Protein AF-A0A3N5CUY3-F1 (afdb_monomer_lite)

pLDDT: mean 84.72, std 18.93, range [44.31, 98.5]

Structure (mmCIF, N/CA/C/O backbone):
data_AF-A0A3N5CUY3-F1
#
_entry.id   AF-A0A3N5CUY3-F1
#
loop_
_atom_site.group_PDB
_atom_site.id
_atom_site.type_symbol
_atom_site.label_atom_id
_atom_site.label_alt_id
_atom_site.label_comp_id
_atom_site.label_asym_id
_atom_site.label_entity_id
_atom_site.label_seq_id
_atom_site.pdbx_PDB_ins_code
_atom_site.Cartn_x
_atom_site.Cartn_y
_atom_site.Cartn_z
_atom_site.occupancy
_atom_site.B_iso_or_equiv
_atom_site.auth_seq_id
_atom_site.auth_comp_id
_atom_site.auth_asym_id
_atom_site.auth_atom_id
_atom_site.pdbx_PDB_model_num
ATOM 1 N N . CYS A 1 1 ? -1.418 2.065 1.047 1.00 97.88 1 CYS A N 1
ATOM 2 C CA . CYS A 1 1 ? -2.341 1.852 -0.083 1.00 97.88 1 CYS A CA 1
ATOM 3 C C . CYS A 1 1 ? -1.653 2.460 -1.275 1.00 97.88 1 CYS A C 1
ATOM 5 O O . CYS A 1 1 ? -1.310 3.631 -1.171 1.00 97.88 1 CYS A O 1
ATOM 7 N N . HIS A 1 2 ? -1.447 1.727 -2.365 1.00 97.75 2 HIS A N 1
ATOM 8 C CA . HIS A 1 2 ? -0.751 2.338 -3.500 1.00 97.75 2 HIS A CA 1
ATOM 9 C C . HIS A 1 2 ? -1.581 3.452 -4.168 1.00 97.75 2 HIS A C 1
ATOM 11 O O . HIS A 1 2 ? -1.020 4.321 -4.820 1.00 97.75 2 HIS A O 1
ATOM 17 N N . CYS A 1 3 ? -2.910 3.427 -4.004 1.00 97.44 3 CYS A N 1
ATOM 18 C CA . CYS A 1 3 ? -3.826 4.397 -4.599 1.00 97.44 3 CYS A CA 1
ATOM 19 C C . CYS A 1 3 ? -3.876 5.728 -3.826 1.00 97.44 3 CYS A C 1
ATOM 21 O O . CYS A 1 3 ? -3.817 6.781 -4.448 1.00 97.44 3 CYS A O 1
ATOM 23 N N . CYS A 1 4 ? -3.964 5.703 -2.489 1.00 97.44 4 CYS A N 1
ATOM 24 C CA . CYS A 1 4 ? -4.165 6.920 -1.680 1.00 97.44 4 CYS A CA 1
ATOM 25 C C . CYS A 1 4 ? -3.131 7.147 -0.565 1.00 97.44 4 CYS A C 1
ATOM 27 O O . CYS A 1 4 ? -3.266 8.077 0.221 1.00 97.44 4 CYS A O 1
ATOM 29 N N . GLY A 1 5 ? -2.135 6.271 -0.420 1.00 96.38 5 GLY A N 1
ATOM 30 C CA . GLY A 1 5 ? -1.118 6.375 0.631 1.00 96.38 5 GLY A CA 1
ATOM 31 C C . GLY A 1 5 ? -1.524 5.826 2.006 1.00 96.38 5 GLY A C 1
ATOM 32 O O . GLY A 1 5 ? -0.637 5.468 2.775 1.00 96.38 5 GLY A O 1
ATOM 33 N N . ASN A 1 6 ? -2.816 5.630 2.309 1.00 97.88 6 ASN A N 1
ATOM 34 C CA . ASN A 1 6 ? -3.235 5.180 3.647 1.00 97.88 6 ASN A CA 1
ATOM 35 C C . ASN A 1 6 ? -2.626 3.825 4.074 1.00 97.88 6 ASN A C 1
ATOM 37 O O . ASN A 1 6 ? -2.604 2.857 3.300 1.00 97.88 6 ASN A O 1
ATOM 41 N N . ILE A 1 7 ? -2.190 3.726 5.330 1.00 96.19 7 ILE A N 1
ATOM 42 C CA . ILE A 1 7 ? -1.578 2.528 5.912 1.00 96.19 7 ILE A CA 1
ATOM 43 C C . ILE A 1 7 ? -2.642 1.727 6.671 1.00 96.19 7 ILE A C 1
ATOM 45 O O . ILE A 1 7 ? -3.279 2.211 7.599 1.00 96.19 7 ILE A O 1
ATOM 49 N N . ASN A 1 8 ? -2.821 0.456 6.302 1.00 95.81 8 ASN A N 1
ATOM 50 C CA . ASN A 1 8 ? -3.713 -0.445 7.031 1.00 95.81 8 ASN A CA 1
ATOM 51 C C . ASN A 1 8 ? -2.932 -1.184 8.131 1.00 95.81 8 ASN A C 1
ATOM 53 O O . ASN A 1 8 ? -2.366 -2.248 7.881 1.00 95.81 8 ASN A O 1
ATOM 57 N N . HIS A 1 9 ? -2.931 -0.641 9.350 1.00 96.06 9 HIS A N 1
ATOM 58 C CA . HIS A 1 9 ? -2.230 -1.218 10.510 1.00 96.06 9 HIS A CA 1
ATOM 59 C C . HIS A 1 9 ? -2.804 -2.557 11.005 1.00 96.06 9 HIS A C 1
ATOM 61 O O . HIS A 1 9 ? -2.160 -3.252 11.786 1.00 96.06 9 HIS A O 1
ATOM 67 N N . LYS A 1 10 ? -4.010 -2.940 10.565 1.00 95.12 10 LYS A N 1
ATOM 68 C CA . LYS A 1 10 ? -4.676 -4.194 10.960 1.00 95.12 10 LYS A CA 1
ATOM 69 C C . LYS A 1 10 ? -4.395 -5.350 9.988 1.00 95.12 10 LYS A C 1
ATOM 71 O O . LYS A 1 10 ? -4.896 -6.458 10.187 1.00 95.12 10 LYS A O 1
ATOM 76 N N . LEU A 1 11 ? -3.639 -5.104 8.917 1.00 94.75 11 LEU A N 1
ATOM 77 C CA . LEU A 1 11 ? -3.329 -6.098 7.894 1.00 94.75 11 LEU A CA 1
ATOM 78 C C . LEU A 1 11 ? -2.344 -7.153 8.428 1.00 94.75 11 LEU A C 1
ATOM 80 O O . LEU A 1 11 ? -1.264 -6.816 8.899 1.00 94.75 11 LEU A O 1
ATOM 84 N N . LYS A 1 12 ? -2.706 -8.436 8.321 1.00 95.81 12 LYS A N 1
ATOM 85 C CA . LYS A 1 12 ? -1.892 -9.583 8.755 1.00 95.81 12 LYS A CA 1
ATOM 86 C C . LYS A 1 12 ? -1.392 -10.397 7.556 1.00 95.81 12 LYS A C 1
ATOM 88 O O . LYS A 1 12 ? -1.982 -10.351 6.477 1.00 95.81 12 LYS A O 1
ATOM 93 N N . LEU A 1 13 ? -0.344 -11.203 7.757 1.00 92.69 13 LEU A N 1
ATOM 94 C CA . LEU A 1 13 ? 0.255 -12.062 6.717 1.00 92.69 13 LEU A CA 1
ATOM 95 C C . LEU A 1 13 ? -0.707 -13.109 6.132 1.00 92.69 13 LEU A C 1
ATOM 97 O O . LEU A 1 13 ? -0.570 -13.494 4.972 1.00 92.69 13 LEU A O 1
ATOM 101 N N . ASN A 1 14 ? -1.706 -13.554 6.890 1.00 96.44 14 ASN A N 1
ATOM 102 C CA . ASN A 1 14 ? -2.723 -14.481 6.390 1.00 96.44 14 ASN A CA 1
ATOM 103 C C . ASN A 1 14 ? -3.819 -13.787 5.553 1.00 96.44 14 ASN A C 1
ATOM 105 O O . ASN A 1 14 ? -4.571 -14.463 4.856 1.00 96.44 14 ASN A O 1
ATOM 109 N N . HIS A 1 15 ? -3.904 -12.451 5.556 1.00 95.94 15 HIS A N 1
ATOM 110 C CA . HIS A 1 15 ? -4.846 -11.713 4.713 1.00 95.94 15 HIS A CA 1
ATOM 111 C C . HIS A 1 15 ? -4.305 -11.620 3.283 1.00 95.94 15 HIS A C 1
ATOM 113 O O . HIS A 1 15 ? -3.437 -10.798 2.987 1.00 95.94 15 HIS A O 1
ATOM 119 N N . ARG A 1 16 ? -4.805 -12.476 2.387 1.00 96.75 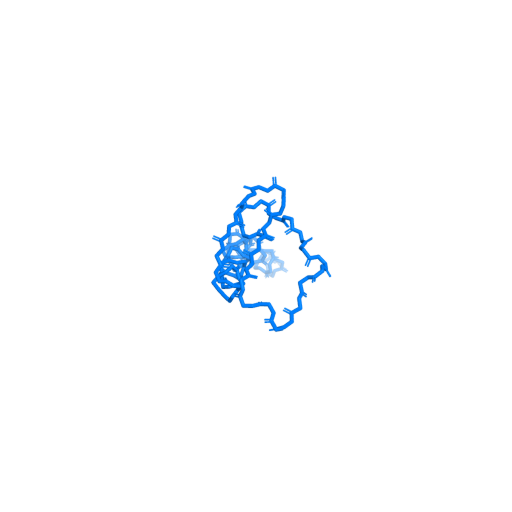16 ARG A N 1
ATOM 120 C CA . ARG A 1 16 ? -4.413 -12.485 0.965 1.00 96.75 16 ARG A CA 1
ATOM 121 C C . ARG A 1 16 ? -5.000 -11.319 0.175 1.00 96.75 16 ARG A C 1
ATOM 123 O O . ARG A 1 16 ? -4.387 -10.861 -0.781 1.00 96.75 16 ARG A O 1
ATOM 130 N N . GLN A 1 17 ? -6.152 -10.816 0.602 1.00 97.81 17 GLN A N 1
ATOM 131 C CA . GLN A 1 17 ? -6.796 -9.636 0.038 1.00 97.81 17 GLN A CA 1
ATOM 132 C C . GLN 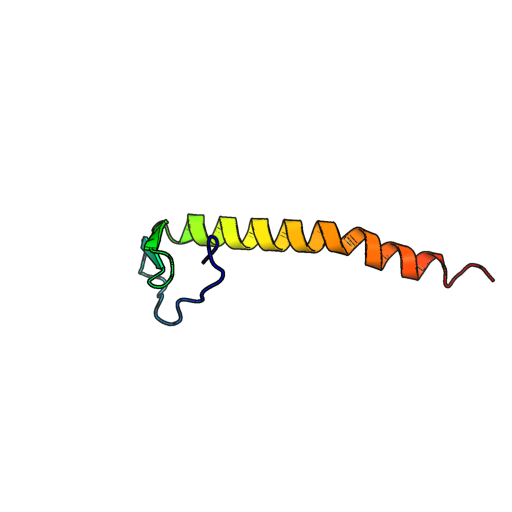A 1 17 ? -6.403 -8.390 0.836 1.00 97.81 17 GLN A C 1
ATOM 134 O O . GLN A 1 17 ? -6.342 -8.412 2.066 1.00 97.81 17 GLN A O 1
ATOM 139 N N . TYR A 1 18 ? -6.154 -7.300 0.126 1.00 98.06 18 TYR A N 1
ATOM 140 C CA . TYR A 1 18 ? -5.979 -5.966 0.669 1.00 98.06 18 TYR A CA 1
ATOM 141 C C . TYR A 1 18 ? -7.225 -5.135 0.377 1.00 98.06 18 TYR A C 1
ATOM 143 O O . TYR A 1 18 ? -7.717 -5.114 -0.747 1.00 98.06 18 TYR A O 1
ATOM 151 N N . TRP A 1 19 ? -7.714 -4.425 1.391 1.00 97.69 19 TRP A N 1
ATOM 152 C CA . TRP A 1 19 ? -8.783 -3.443 1.252 1.00 97.69 19 TRP A CA 1
ATOM 153 C C . TRP A 1 19 ? -8.375 -2.160 1.969 1.00 97.69 19 TRP A C 1
ATOM 155 O O . TRP A 1 19 ? -7.996 -2.180 3.146 1.00 97.69 19 TRP A O 1
ATOM 165 N N . CYS A 1 20 ? -8.423 -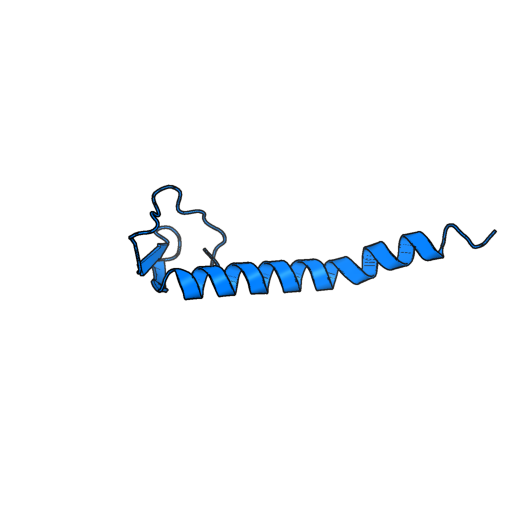1.047 1.244 1.00 98.00 20 CYS A N 1
ATOM 166 C CA . CYS A 1 20 ? -8.308 0.282 1.815 1.00 98.00 20 CYS A CA 1
ATOM 167 C C . CYS A 1 20 ? -9.699 0.831 2.145 1.00 98.00 20 CYS A C 1
ATOM 169 O O . CYS A 1 20 ? -10.515 1.014 1.244 1.00 98.00 20 CYS A O 1
ATOM 171 N N . LEU A 1 21 ? -9.949 1.124 3.423 1.00 96.56 21 LEU A N 1
ATOM 172 C CA . LEU A 1 21 ? -11.214 1.716 3.872 1.00 96.56 21 LEU A CA 1
ATOM 173 C C . LEU A 1 21 ? -11.331 3.212 3.543 1.00 96.56 21 LEU A C 1
ATOM 175 O O . LEU A 1 21 ? -12.438 3.729 3.527 1.00 96.56 21 LEU A O 1
ATOM 179 N N . GLU A 1 22 ? -10.217 3.878 3.223 1.00 98.00 22 GLU A N 1
ATOM 180 C CA . GLU A 1 22 ? -10.206 5.315 2.911 1.00 98.00 22 GLU A CA 1
ATOM 181 C C . GLU A 1 22 ? -10.591 5.602 1.459 1.00 98.00 22 GLU A C 1
ATOM 183 O O . GLU A 1 22 ? -11.364 6.511 1.192 1.00 98.00 22 GLU A O 1
ATOM 188 N N . CYS A 1 23 ? -10.058 4.834 0.499 1.00 97.69 23 CYS A N 1
ATOM 189 C CA . CYS A 1 23 ? -10.321 5.057 -0.930 1.00 97.69 23 CYS A CA 1
ATOM 190 C C . CYS A 1 23 ? -11.099 3.925 -1.612 1.00 97.69 23 CYS A C 1
ATOM 192 O O . CYS A 1 23 ? -11.319 3.968 -2.818 1.00 97.69 23 CYS A O 1
ATOM 194 N N . GLY A 1 24 ? -11.470 2.873 -0.879 1.00 97.69 24 GLY A N 1
ATOM 195 C CA . GLY A 1 24 ? -12.225 1.740 -1.419 1.00 97.69 24 GLY A CA 1
ATOM 196 C C . GLY A 1 24 ? -11.420 0.752 -2.273 1.00 97.69 24 GLY A C 1
ATOM 197 O O . GLY A 1 24 ? -11.976 -0.267 -2.673 1.00 97.69 24 GLY A O 1
ATOM 198 N N . TYR A 1 25 ? -10.126 0.989 -2.522 1.00 97.81 25 TYR A N 1
ATOM 199 C CA . TYR A 1 25 ? -9.285 0.093 -3.326 1.00 97.81 25 TYR A CA 1
ATOM 200 C C . TYR A 1 25 ? -9.230 -1.331 -2.747 1.00 97.81 25 TYR A C 1
ATOM 202 O O . TYR A 1 25 ? -8.953 -1.509 -1.552 1.00 97.81 25 TYR A O 1
ATOM 210 N N . ARG A 1 26 ? -9.449 -2.339 -3.601 1.00 97.81 26 ARG A N 1
ATOM 211 C CA . ARG A 1 26 ? -9.442 -3.770 -3.259 1.00 97.81 26 ARG A CA 1
ATOM 212 C C . ARG A 1 26 ? -8.680 -4.566 -4.308 1.00 97.81 26 ARG A C 1
ATOM 214 O O . ARG A 1 26 ? -8.988 -4.446 -5.485 1.00 97.81 26 ARG A O 1
ATOM 221 N N . GLU A 1 27 ? -7.723 -5.372 -3.865 1.00 97.88 27 GLU A N 1
ATOM 222 C CA . GLU A 1 27 ? -6.926 -6.267 -4.715 1.00 97.88 27 GLU A CA 1
ATOM 223 C C . GLU A 1 27 ? -6.173 -7.286 -3.840 1.00 97.88 27 GLU A C 1
ATOM 225 O O . GLU A 1 27 ? -6.162 -7.175 -2.612 1.00 97.88 27 GLU A O 1
ATOM 230 N N . HIS A 1 28 ? -5.475 -8.251 -4.433 1.00 98.31 28 HIS A N 1
ATOM 231 C CA . HIS A 1 28 ? -4.498 -9.071 -3.733 1.00 98.31 28 HIS A CA 1
ATOM 232 C C . HIS A 1 28 ? -3.419 -8.208 -3.052 1.00 98.31 28 HIS A C 1
ATOM 234 O O . HIS A 1 28 ? -2.853 -7.272 -3.625 1.00 98.31 28 HIS A O 1
ATOM 240 N N . ARG A 1 29 ? -3.081 -8.555 -1.807 1.00 97.62 29 ARG A N 1
ATOM 241 C CA . ARG A 1 29 ? -2.124 -7.807 -0.983 1.00 97.62 29 ARG A CA 1
ATOM 242 C C . ARG A 1 29 ? -0.766 -7.660 -1.652 1.00 97.62 29 ARG A C 1
ATOM 244 O O . ARG A 1 29 ? -0.193 -6.573 -1.609 1.00 97.62 29 ARG A O 1
ATOM 251 N N . ASP A 1 30 ? -0.266 -8.736 -2.249 1.00 97.56 30 ASP A N 1
ATOM 252 C CA . ASP A 1 30 ? 1.076 -8.746 -2.832 1.00 97.56 30 ASP A CA 1
ATOM 253 C C . ASP A 1 30 ? 1.150 -7.848 -4.084 1.00 97.56 30 ASP A C 1
ATOM 255 O O . ASP A 1 30 ? 2.174 -7.210 -4.309 1.00 97.56 30 ASP A O 1
ATOM 259 N N . ILE A 1 31 ? 0.041 -7.680 -4.822 1.00 98.31 31 ILE A N 1
ATOM 260 C CA . ILE A 1 31 ? -0.058 -6.714 -5.931 1.00 98.31 31 ILE A CA 1
ATOM 261 C C . ILE A 1 31 ? -0.023 -5.280 -5.388 1.00 98.31 31 ILE A C 1
ATOM 263 O O . ILE A 1 31 ? 0.772 -4.461 -5.844 1.00 98.31 31 ILE A O 1
ATOM 267 N N . ASN A 1 32 ? -0.817 -4.970 -4.353 1.00 98.12 32 ASN A N 1
ATOM 268 C CA . ASN A 1 32 ? -0.758 -3.656 -3.703 1.00 98.12 32 ASN A CA 1
ATOM 269 C C . ASN A 1 32 ? 0.650 -3.356 -3.156 1.00 98.12 32 ASN A C 1
ATOM 271 O O . ASN A 1 32 ? 1.115 -2.222 -3.255 1.00 98.12 32 ASN A O 1
ATOM 275 N N . ALA A 1 33 ? 1.339 -4.350 -2.588 1.00 97.50 33 ALA A N 1
ATOM 276 C CA . ALA A 1 33 ? 2.712 -4.207 -2.109 1.00 97.50 33 ALA A CA 1
ATOM 277 C C . ALA A 1 33 ? 3.692 -3.909 -3.256 1.00 97.50 33 ALA A C 1
ATOM 279 O O . ALA A 1 33 ? 4.443 -2.939 -3.153 1.00 97.50 33 ALA A O 1
ATOM 280 N N . ALA A 1 34 ? 3.630 -4.664 -4.358 1.00 98.50 34 ALA A N 1
ATOM 281 C CA . ALA A 1 34 ? 4.446 -4.423 -5.548 1.00 98.50 34 ALA A CA 1
ATOM 282 C C . ALA A 1 34 ? 4.247 -3.000 -6.100 1.00 98.50 34 ALA A C 1
ATOM 284 O O . ALA A 1 34 ? 5.222 -2.298 -6.362 1.00 98.50 34 ALA A O 1
ATOM 285 N N . ASN A 1 35 ? 3.000 -2.524 -6.166 1.00 98.19 35 ASN A N 1
ATOM 286 C CA . ASN A 1 35 ? 2.694 -1.161 -6.605 1.00 98.19 35 ASN A CA 1
ATOM 287 C C . ASN A 1 35 ? 3.254 -0.085 -5.657 1.00 98.19 35 ASN A C 1
ATOM 289 O O . ASN A 1 35 ? 3.749 0.940 -6.126 1.00 98.19 35 ASN A O 1
ATOM 293 N N . ASN A 1 36 ? 3.225 -0.301 -4.332 1.00 97.44 36 ASN A N 1
ATOM 294 C CA . ASN A 1 36 ? 3.867 0.624 -3.384 1.00 97.44 36 ASN A CA 1
ATOM 295 C C . ASN A 1 36 ? 5.390 0.683 -3.606 1.00 97.44 36 ASN A C 1
ATOM 297 O O . ASN A 1 36 ? 5.963 1.771 -3.592 1.00 97.44 36 ASN A O 1
ATOM 301 N N . ILE A 1 37 ? 6.040 -0.468 -3.829 1.00 97.25 37 ILE A N 1
ATOM 302 C CA . ILE A 1 37 ? 7.486 -0.544 -4.095 1.00 97.25 37 ILE A CA 1
ATOM 303 C C . ILE A 1 37 ? 7.829 0.180 -5.401 1.00 97.25 37 ILE A C 1
ATOM 305 O O . ILE A 1 37 ? 8.738 1.007 -5.405 1.00 97.25 37 ILE A O 1
ATOM 309 N N . LEU A 1 38 ? 7.075 -0.066 -6.478 1.00 95.25 38 LEU A N 1
ATOM 310 C CA . LEU A 1 38 ? 7.235 0.625 -7.760 1.00 95.25 38 LEU A CA 1
ATOM 311 C C . LEU A 1 38 ? 7.126 2.144 -7.594 1.00 95.25 38 LEU A C 1
ATOM 313 O O . LEU A 1 38 ? 8.019 2.876 -8.013 1.00 95.25 38 LEU A O 1
ATOM 317 N N . SER A 1 39 ? 6.058 2.617 -6.946 1.00 93.75 39 SER A N 1
ATOM 318 C CA . SER A 1 39 ? 5.832 4.046 -6.707 1.00 93.75 39 SER A CA 1
ATOM 319 C C . SER A 1 39 ? 6.974 4.675 -5.901 1.00 93.75 39 SER A C 1
ATOM 321 O O . SER A 1 39 ? 7.477 5.738 -6.271 1.00 93.75 39 SER A O 1
ATOM 323 N N . LYS A 1 40 ? 7.460 3.990 -4.854 1.00 93.06 40 LYS A N 1
ATOM 324 C CA . LYS A 1 40 ? 8.614 4.460 -4.080 1.00 93.06 40 LYS A CA 1
ATOM 325 C C . LYS A 1 40 ? 9.883 4.499 -4.930 1.00 93.06 40 LYS A C 1
ATOM 327 O O . LYS A 1 40 ? 10.590 5.502 -4.884 1.00 93.06 40 LYS A O 1
ATOM 332 N N . GLY A 1 41 ? 10.145 3.459 -5.719 1.00 92.50 41 GLY A N 1
ATOM 333 C CA . GLY A 1 41 ? 11.268 3.409 -6.653 1.00 92.50 41 GLY A CA 1
ATOM 334 C C . GLY A 1 41 ? 11.252 4.596 -7.611 1.00 92.50 41 GLY A C 1
ATOM 335 O O . GLY A 1 41 ? 12.199 5.374 -7.626 1.00 92.50 41 GLY A O 1
ATOM 336 N N . LEU A 1 42 ? 10.145 4.806 -8.327 1.00 89.00 42 LEU A N 1
ATOM 337 C CA . LEU A 1 42 ? 9.978 5.933 -9.252 1.00 89.00 42 LEU A CA 1
ATOM 338 C C . LEU A 1 42 ? 10.156 7.293 -8.559 1.00 89.00 42 LEU A C 1
ATOM 340 O O . LEU A 1 42 ? 10.823 8.170 -9.104 1.00 89.00 42 LEU A O 1
ATOM 344 N N . SER A 1 43 ? 9.632 7.457 -7.337 1.00 88.19 43 SER A N 1
ATOM 345 C CA . SER A 1 43 ? 9.827 8.693 -6.564 1.00 88.19 43 SER A CA 1
ATOM 346 C C . SER A 1 43 ? 11.300 8.954 -6.232 1.00 88.19 43 SER A C 1
ATOM 348 O O . SER A 1 43 ? 11.739 10.098 -6.247 1.00 88.19 43 SER A O 1
ATOM 350 N N . LEU A 1 44 ? 12.077 7.901 -5.963 1.00 85.69 44 LEU A N 1
ATOM 351 C CA . LEU A 1 44 ? 13.505 8.009 -5.674 1.00 85.69 44 LEU A CA 1
ATOM 352 C C . LEU A 1 44 ? 14.323 8.245 -6.944 1.00 85.69 44 LEU A C 1
ATOM 354 O O . LEU A 1 44 ? 15.261 9.027 -6.896 1.00 85.69 44 LEU A O 1
ATOM 358 N N . PHE A 1 45 ? 13.955 7.640 -8.078 1.00 78.00 45 PHE A N 1
ATOM 359 C CA . PHE A 1 45 ? 14.603 7.910 -9.366 1.00 78.00 45 PHE A CA 1
ATOM 360 C C . PHE A 1 45 ? 14.436 9.372 -9.801 1.00 78.00 45 PHE A C 1
ATOM 362 O O . PHE A 1 45 ? 15.403 9.982 -10.244 1.00 78.00 45 PHE A O 1
ATOM 369 N N . GLY A 1 46 ? 13.255 9.969 -9.603 1.00 61.38 46 GLY A N 1
ATOM 370 C CA . GLY A 1 46 ? 13.040 11.398 -9.870 1.00 61.38 46 GLY A CA 1
ATOM 371 C C . GLY A 1 46 ? 13.852 12.331 -8.959 1.00 61.38 46 GLY A C 1
ATOM 372 O O . GLY A 1 46 ? 14.235 13.418 -9.376 1.00 61.38 46 GLY A O 1
ATOM 373 N N . VAL A 1 47 ? 14.159 11.897 -7.732 1.00 58.19 47 VAL A N 1
ATOM 374 C CA . VAL A 1 47 ? 15.004 12.636 -6.772 1.00 58.19 47 VAL A CA 1
ATOM 375 C C . VAL A 1 47 ? 16.502 12.335 -6.973 1.00 58.19 47 VAL A C 1
ATOM 377 O O . VAL A 1 47 ? 17.358 13.141 -6.612 1.00 58.19 47 VAL A O 1
ATOM 380 N N . GLY A 1 48 ? 16.835 11.199 -7.589 1.00 50.03 48 GLY A N 1
ATOM 381 C CA . GLY A 1 48 ? 18.190 10.666 -7.743 1.00 50.03 48 GLY A CA 1
ATOM 382 C C . GLY A 1 48 ? 19.097 11.434 -8.705 1.00 50.03 48 GLY A C 1
ATOM 383 O O . GLY A 1 48 ? 20.311 1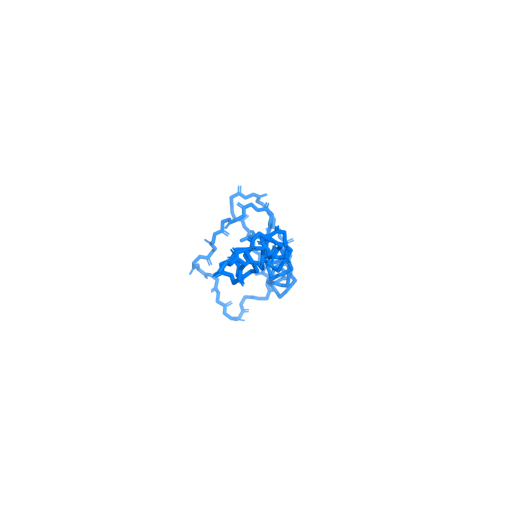1.341 -8.561 1.00 50.03 48 GLY A O 1
ATOM 384 N N . ASN A 1 49 ? 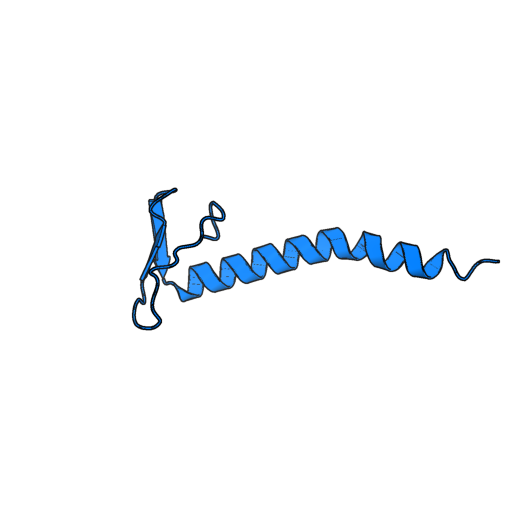18.545 12.250 -9.608 1.00 52.38 49 ASN A N 1
ATOM 385 C CA . ASN A 1 49 ? 19.356 13.188 -10.397 1.00 52.38 49 ASN A CA 1
ATOM 386 C C . ASN A 1 49 ? 19.771 14.425 -9.591 1.00 52.38 49 ASN A C 1
ATOM 388 O O . ASN A 1 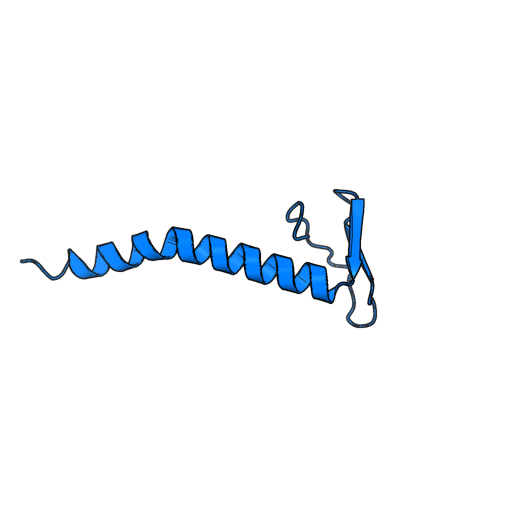49 ? 20.753 15.069 -9.915 1.00 52.38 49 ASN A O 1
ATOM 392 N N . ILE A 1 50 ? 19.068 14.746 -8.506 1.00 56.12 50 ILE A N 1
ATOM 393 C CA . ILE A 1 50 ? 19.343 15.965 -7.740 1.00 56.12 50 ILE A CA 1
ATOM 394 C C . ILE A 1 50 ? 20.510 15.734 -6.765 1.00 56.12 50 ILE A C 1
ATOM 396 O O . ILE A 1 50 ? 21.256 16.654 -6.462 1.00 56.12 50 ILE A O 1
ATOM 400 N N . HIS A 1 51 ? 20.705 14.505 -6.267 1.00 51.91 51 HIS A N 1
ATOM 401 C CA . HIS A 1 51 ? 21.766 14.208 -5.291 1.00 51.91 51 HIS A CA 1
ATOM 402 C C . HIS A 1 51 ? 23.120 13.842 -5.925 1.00 51.91 51 HIS A C 1
ATOM 404 O O . HIS A 1 51 ? 24.152 14.020 -5.278 1.00 51.91 51 HIS A O 1
ATOM 410 N N . ALA A 1 52 ? 23.135 13.355 -7.172 1.00 52.16 52 ALA A N 1
ATOM 411 C CA . ALA A 1 52 ? 24.379 13.123 -7.910 1.00 52.16 52 ALA A CA 1
ATOM 412 C C . ALA A 1 52 ? 25.061 14.448 -8.311 1.00 52.16 52 ALA A C 1
ATOM 414 O O . ALA A 1 52 ? 26.284 14.547 -8.227 1.00 52.16 52 ALA A O 1
ATOM 415 N N . ASP A 1 53 ? 24.279 15.492 -8.605 1.00 50.97 53 ASP A N 1
ATOM 416 C CA . ASP A 1 53 ? 24.797 16.797 -9.040 1.00 50.97 53 ASP A CA 1
ATOM 417 C C . ASP A 1 53 ? 25.524 17.584 -7.929 1.00 50.97 53 ASP A C 1
ATOM 419 O O . ASP A 1 53 ? 26.453 18.345 -8.204 1.00 50.97 53 ASP A O 1
ATOM 423 N N . PHE A 1 54 ? 25.193 17.380 -6.646 1.00 54.59 54 PHE A N 1
ATOM 424 C CA . PHE A 1 54 ? 25.878 18.093 -5.551 1.00 54.59 54 PHE A CA 1
ATOM 425 C C . PHE A 1 54 ? 27.263 17.532 -5.209 1.00 54.59 54 PHE A C 1
ATOM 427 O O . PHE A 1 54 ? 28.077 18.228 -4.591 1.00 54.59 54 PHE A O 1
ATOM 434 N N . LYS A 1 55 ? 27.556 16.285 -5.597 1.00 51.75 55 LYS A N 1
ATOM 435 C CA . LYS A 1 55 ? 28.867 15.678 -5.334 1.00 51.75 55 LYS A CA 1
ATOM 436 C C . LYS A 1 55 ? 29.889 15.984 -6.432 1.00 51.75 55 LYS A C 1
ATOM 438 O O . LYS A 1 55 ? 31.081 15.928 -6.153 1.00 51.75 55 LYS A O 1
ATOM 443 N N . GLU A 1 56 ? 29.444 16.376 -7.628 1.00 54.09 56 GLU A N 1
ATOM 444 C CA . GLU A 1 56 ? 30.344 16.822 -8.702 1.00 54.09 56 GLU A CA 1
ATOM 445 C C . GLU A 1 56 ? 30.702 18.319 -8.633 1.00 54.09 56 GLU A C 1
ATOM 447 O O . GLU A 1 56 ? 31.807 18.686 -9.020 1.00 54.09 56 GLU A O 1
ATOM 452 N N . GLN A 1 57 ? 29.866 19.195 -8.054 1.00 55.78 57 GLN A N 1
ATOM 453 C CA . GLN A 1 57 ? 30.215 20.626 -7.910 1.00 55.78 57 GLN A CA 1
ATOM 454 C C . GLN A 1 57 ? 31.134 20.963 -6.722 1.00 55.78 57 GLN A C 1
ATOM 456 O O . GLN A 1 57 ? 31.664 22.069 -6.659 1.00 55.78 57 GLN A O 1
ATOM 461 N N . SER A 1 58 ? 31.368 20.034 -5.793 1.00 54.22 58 SER A N 1
ATOM 462 C CA . SER A 1 58 ? 32.242 20.254 -4.624 1.00 54.22 58 SER A CA 1
ATOM 463 C C . SER A 1 58 ? 33.706 19.836 -4.840 1.00 54.22 58 SER A C 1
ATOM 465 O O . SER A 1 58 ? 34.516 19.974 -3.928 1.00 54.22 58 SER A O 1
ATOM 467 N N . LEU A 1 59 ? 34.063 19.368 -6.043 1.00 58.75 59 LEU A N 1
ATOM 468 C CA . LEU A 1 59 ? 35.436 19.004 -6.436 1.00 58.75 59 LEU A CA 1
ATOM 469 C C . LEU A 1 59 ? 35.994 19.867 -7.582 1.00 58.75 59 LEU A C 1
ATOM 471 O O . LEU A 1 59 ? 37.056 19.568 -8.120 1.00 58.75 59 LEU A O 1
ATOM 475 N N . SER A 1 60 ? 35.304 20.954 -7.937 1.00 51.56 60 SER A N 1
ATOM 476 C CA . SER A 1 60 ? 35.791 21.962 -8.882 1.00 51.56 60 SER A CA 1
ATOM 477 C C . SER A 1 60 ? 36.123 23.271 -8.157 1.00 51.56 60 SER A C 1
ATOM 479 O O . SER A 1 60 ? 35.459 24.282 -8.382 1.00 51.56 60 SER A O 1
ATOM 481 N N . CYS A 1 61 ? 37.132 23.244 -7.284 1.00 44.31 61 CYS A N 1
ATOM 482 C CA . CYS A 1 61 ? 38.147 24.296 -7.148 1.00 44.31 61 CYS A CA 1
ATOM 483 C C . CYS A 1 61 ? 39.301 23.816 -6.261 1.00 44.31 61 CYS A C 1
ATOM 485 O O . CYS A 1 61 ? 39.011 23.204 -5.209 1.00 44.31 61 CYS A O 1
#

Radius of gyration: 17.66 Å; chains: 1; bounding box: 50×39×21 Å

InterPro domains:
  IPR010095 Cas12f1-like, TNB domain [PF07282] (1-37)

Foldseek 3Di:
DLVPPDDDPPDDPPPQWDADPVPGDIDGPVVSVVSNVVVVVVVVVVCVVVVVVVVVVVPPD

Sequence (61 aa):
CHCCGNINHKLKLNHRQYWCLECGYREHRDINAANNILSKGLSLFGVGNIHADFKEQSLSC

Secondary structure (DSSP, 8-state):
-TTT----TT--TT--EEE-TTT--EEEHHHHHHHHHHHHHHHHHHHHHHHHHHHHTTS--

Organism: Helicobacter pylori (NCBI:txid210)